Protein AF-A0A935APL4-F1 (afdb_monomer_lite)

pLDDT: mean 85.18, std 11.17, range [52.38, 96.12]

Radius of gyration: 28.87 Å; chains: 1; bounding box: 66×19×84 Å

Sequence (125 aa):
MNKSLILGIFSFLLVFGTSQLNAQKTKELEKQEKMAEKEAKKAEKEVAKAEKEAEKAEKDAEKAEAEYEKGTNPKARANREKAKANKEKAMKNKERAMKNREKAEMKREKAKSKKTNIKKKWRLK

Foldseek 3Di:
DDPVVVVVVVVVCVVVVVVVVLVVVLVVLVVQLVVLVVQLVVLVVQLVVLVVQLVVLVVQLVVLVVVVVVVPDPCSVVSNVVSVVSNVVSVVSNVVSVVSNVVSVVSNVVSVVVNVVSVVVVVVD

Secondary structure (DSSP, 8-state):
--HHHHHHHHHHHHHHHHHHHHHHHHHHHHHHHHHHHHHHHHHHHHHHHHHHHHHHHHHHHHHHHHHHHTT--TTHHHHHHHHHHHHHHHHHHHHHHHHHHHHHHHHHHHHHHHHHHHHHHHHT-

Structure (mmCIF, N/CA/C/O backbone):
data_AF-A0A935APL4-F1
#
_entry.id   AF-A0A935APL4-F1
#
loop_
_atom_site.group_PDB
_atom_site.id
_atom_site.type_symbol
_atom_site.label_atom_id
_atom_site.label_alt_id
_atom_site.label_comp_id
_atom_site.label_asym_id
_atom_site.label_entity_id
_atom_site.label_seq_id
_atom_site.pdbx_PDB_ins_code
_atom_site.Cartn_x
_atom_site.Cartn_y
_atom_site.Cartn_z
_atom_site.occupancy
_atom_site.B_iso_or_equiv
_atom_site.auth_seq_id
_atom_site.auth_comp_id
_atom_site.auth_asym_id
_atom_site.auth_atom_id
_atom_site.pdbx_PDB_model_num
ATOM 1 N N . MET A 1 1 ? -44.005 12.524 51.103 1.00 55.25 1 MET A N 1
ATOM 2 C CA . MET A 1 1 ? -43.099 11.817 50.169 1.00 55.25 1 MET A CA 1
ATOM 3 C C . MET A 1 1 ? -41.864 11.386 50.951 1.00 55.25 1 MET A C 1
ATOM 5 O O . MET A 1 1 ? -41.150 12.242 51.460 1.00 55.25 1 MET A O 1
ATOM 9 N N . ASN A 1 2 ? -41.675 10.082 51.167 1.00 61.28 2 ASN A N 1
ATOM 10 C CA . ASN A 1 2 ? -40.657 9.579 52.095 1.00 61.28 2 ASN A CA 1
ATOM 11 C C . ASN A 1 2 ? -39.257 9.805 51.512 1.00 61.28 2 ASN A C 1
ATOM 13 O O . ASN A 1 2 ? -38.960 9.316 50.423 1.00 61.28 2 ASN A O 1
ATOM 17 N N . LYS A 1 3 ? -38.386 10.519 52.241 1.00 61.53 3 LYS A N 1
ATOM 18 C CA . LYS A 1 3 ? -36.998 10.814 51.824 1.00 61.53 3 LYS A CA 1
ATOM 19 C C . LYS A 1 3 ? -36.225 9.546 51.413 1.00 61.53 3 LYS A C 1
ATOM 21 O O . LYS A 1 3 ? -35.432 9.589 50.481 1.00 61.53 3 LYS A O 1
ATOM 26 N N . SER A 1 4 ? -36.530 8.407 52.040 1.00 67.81 4 SER A N 1
ATOM 27 C CA . SER A 1 4 ? -35.96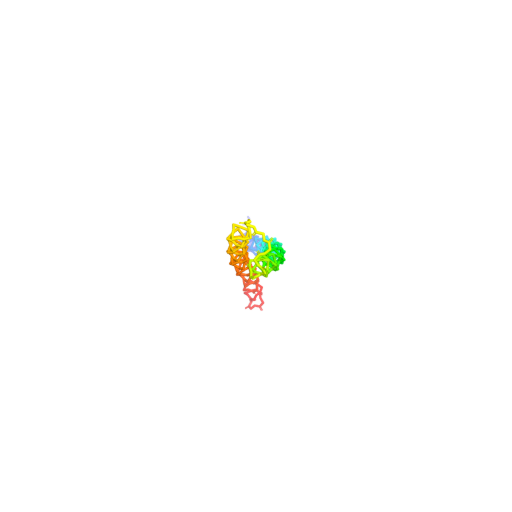4 7.087 51.719 1.00 67.81 4 SER A CA 1
ATOM 28 C C . SER A 1 4 ? -36.376 6.549 50.334 1.00 67.81 4 SER A C 1
ATOM 30 O O . SER A 1 4 ? -35.541 5.999 49.620 1.00 67.81 4 SER A O 1
ATOM 32 N N . LEU A 1 5 ? -37.619 6.784 49.895 1.00 70.38 5 LEU A N 1
ATOM 33 C CA . LEU A 1 5 ? -38.111 6.354 48.578 1.00 70.38 5 LEU A CA 1
ATOM 34 C C . LEU A 1 5 ? -37.454 7.163 47.445 1.00 70.38 5 LEU A C 1
ATOM 36 O O . LEU A 1 5 ? -37.070 6.612 46.418 1.00 70.38 5 LEU A O 1
ATOM 40 N N . ILE A 1 6 ? -37.271 8.471 47.662 1.00 64.88 6 ILE A N 1
ATOM 41 C CA . ILE A 1 6 ? -36.613 9.376 46.706 1.00 64.88 6 ILE A CA 1
ATOM 42 C C . ILE A 1 6 ? -35.127 9.011 46.556 1.00 64.88 6 ILE A C 1
ATOM 44 O O . ILE A 1 6 ? -34.636 8.944 45.431 1.00 64.88 6 ILE A O 1
ATOM 48 N N . LEU A 1 7 ? -34.427 8.707 47.661 1.00 62.81 7 LEU A N 1
ATOM 49 C CA . LEU A 1 7 ? -33.035 8.234 47.615 1.00 62.81 7 LEU A CA 1
ATOM 50 C C . LEU A 1 7 ? -32.894 6.890 46.882 1.00 62.81 7 LEU A C 1
ATOM 52 O O . LEU A 1 7 ? -31.948 6.712 46.115 1.00 62.81 7 LEU A O 1
ATOM 56 N N . GLY A 1 8 ? -33.834 5.961 47.082 1.00 65.75 8 GLY A N 1
ATOM 57 C CA . GLY A 1 8 ? -33.840 4.668 46.392 1.00 65.75 8 GLY A CA 1
ATOM 58 C C . GLY A 1 8 ? -33.993 4.805 44.874 1.00 65.75 8 GLY A C 1
ATOM 59 O O . GLY A 1 8 ? -33.235 4.198 44.118 1.00 65.75 8 GLY A O 1
ATOM 60 N N . ILE A 1 9 ? -34.909 5.668 44.422 1.00 70.25 9 ILE A N 1
ATOM 61 C CA . ILE A 1 9 ? -35.131 5.949 42.993 1.00 70.25 9 ILE A CA 1
ATOM 62 C C . ILE A 1 9 ? -33.910 6.646 42.371 1.00 70.25 9 ILE A C 1
ATOM 64 O O . ILE A 1 9 ? -33.494 6.289 41.267 1.00 70.25 9 ILE A O 1
ATOM 68 N N . PHE A 1 10 ? -33.282 7.587 43.086 1.00 67.31 10 PHE A N 1
ATOM 69 C CA . PHE A 1 10 ? -32.063 8.263 42.624 1.00 67.31 10 PHE A CA 1
ATOM 70 C C . PHE A 1 10 ? -30.871 7.306 42.488 1.00 67.31 10 PHE A C 1
ATOM 72 O O . PHE A 1 10 ? -30.136 7.365 41.501 1.00 67.31 10 PHE A O 1
ATOM 79 N N . SER A 1 11 ? -30.700 6.395 43.450 1.00 67.44 11 SER A N 1
ATOM 80 C CA . SER A 1 11 ? -29.651 5.370 43.413 1.00 67.44 11 SER A CA 1
ATOM 81 C C . SER A 1 11 ? -29.846 4.410 42.233 1.00 67.44 11 SER A C 1
ATOM 83 O O . SER A 1 11 ? -28.908 4.139 41.479 1.00 67.44 11 SER A O 1
ATOM 85 N N . PHE A 1 12 ? -31.087 3.977 41.990 1.00 68.12 12 PHE A N 1
ATOM 86 C CA . PHE A 1 12 ? -31.425 3.122 40.854 1.00 68.12 12 PHE A CA 1
ATOM 87 C C . PHE A 1 12 ? -31.184 3.817 39.503 1.00 68.12 12 PHE A C 1
ATOM 89 O O . PHE A 1 12 ? -30.584 3.224 38.605 1.00 68.12 12 PHE A O 1
ATOM 96 N N . LEU A 1 13 ? -31.566 5.092 39.365 1.00 72.50 13 LEU A N 1
ATOM 97 C CA . LEU A 1 13 ? -31.320 5.884 38.153 1.00 72.50 13 LEU A CA 1
ATOM 98 C C . LEU A 1 13 ? -29.825 6.076 37.861 1.00 72.50 13 LEU A C 1
ATOM 100 O O . LEU A 1 13 ? -29.419 6.002 36.701 1.00 72.50 13 LEU A O 1
ATOM 104 N N . LEU A 1 14 ? -28.988 6.267 38.884 1.00 70.50 14 LEU A N 1
ATOM 105 C CA . LEU A 1 14 ? -27.534 6.388 38.715 1.00 70.50 14 LEU A CA 1
ATOM 106 C C . LEU A 1 14 ? -26.889 5.073 38.250 1.00 70.50 14 LEU A C 1
ATOM 108 O O . LEU A 1 14 ? -26.065 5.069 37.327 1.00 70.50 14 LEU A O 1
ATOM 112 N N . VAL A 1 15 ? -27.279 3.943 38.841 1.00 67.69 15 VAL A N 1
ATOM 113 C CA . VAL A 1 15 ? -26.765 2.615 38.460 1.00 67.69 15 VAL A CA 1
ATOM 114 C C . VAL A 1 15 ? -27.253 2.211 37.061 1.00 67.69 15 VAL A C 1
ATOM 116 O O . VAL A 1 15 ? -26.478 1.720 36.233 1.00 67.69 15 VAL A O 1
ATOM 119 N N . PHE A 1 16 ? -28.520 2.475 36.744 1.00 68.31 16 PHE A N 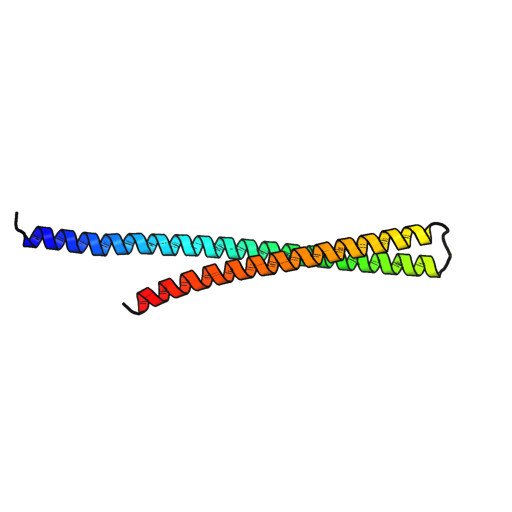1
ATOM 120 C CA . PHE A 1 16 ? -29.089 2.169 35.433 1.00 68.31 16 PHE A CA 1
ATOM 121 C C . PHE A 1 16 ? -28.536 3.086 34.327 1.00 68.31 16 PHE A C 1
ATOM 123 O O . PHE A 1 16 ? -28.142 2.612 33.257 1.00 68.31 16 PHE A O 1
ATOM 130 N N . GLY A 1 17 ? -28.416 4.389 34.597 1.00 68.69 17 GLY A N 1
ATOM 131 C CA . GLY A 1 17 ? -27.870 5.372 33.658 1.00 68.69 17 GLY A CA 1
ATOM 132 C C . GLY A 1 17 ? -26.401 5.115 33.316 1.00 68.69 17 GLY A C 1
ATOM 133 O O . GLY A 1 17 ? -26.005 5.177 32.149 1.00 68.69 17 GLY A O 1
ATOM 134 N N . THR A 1 18 ? -25.588 4.732 34.305 1.00 66.56 18 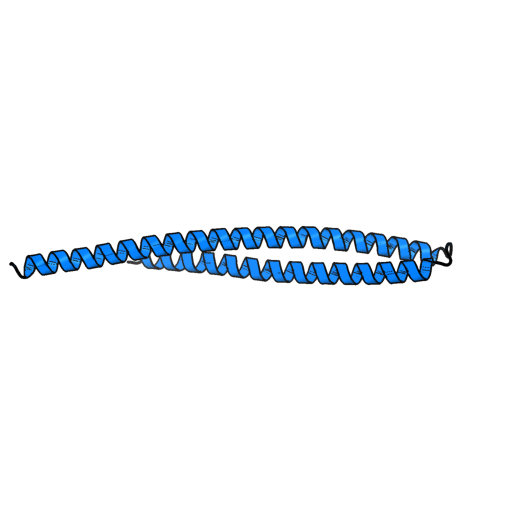THR A N 1
ATOM 135 C CA . THR A 1 18 ? -24.197 4.327 34.053 1.00 66.56 18 THR A CA 1
ATOM 136 C C . THR A 1 18 ? -24.111 3.030 33.245 1.00 66.56 18 THR A C 1
ATOM 138 O O . THR A 1 18 ? -23.241 2.916 32.381 1.00 66.56 18 THR A O 1
ATOM 141 N N . SER A 1 19 ? -25.029 2.082 33.433 1.00 65.12 19 SER A N 1
ATOM 142 C CA . SER A 1 19 ? -25.073 0.836 32.650 1.00 65.12 19 SER A CA 1
ATOM 143 C C . SER A 1 19 ? -25.386 1.084 31.166 1.00 65.12 19 SER A C 1
ATOM 145 O O . SER A 1 19 ? -24.677 0.583 30.289 1.00 65.12 19 SER A O 1
ATOM 147 N N . GLN A 1 20 ? -26.375 1.934 30.872 1.00 66.44 20 GLN A N 1
ATOM 148 C CA . GLN A 1 20 ? -26.749 2.336 29.505 1.00 66.44 20 GLN A CA 1
ATOM 149 C C . GLN A 1 20 ? -25.596 3.040 28.772 1.00 66.44 20 GLN A C 1
ATOM 151 O O . GLN A 1 20 ? -25.237 2.669 27.650 1.00 66.44 20 GLN A O 1
ATOM 156 N N . LEU A 1 21 ? -24.944 4.003 29.434 1.00 70.06 21 LEU A N 1
ATOM 157 C CA . LEU A 1 21 ? -23.827 4.755 28.856 1.00 70.06 21 LEU A CA 1
ATOM 158 C C . LEU A 1 21 ? -22.649 3.837 28.473 1.00 70.06 21 LEU A C 1
ATOM 160 O O . LEU A 1 21 ? -21.978 4.048 27.460 1.00 70.06 21 LEU A O 1
ATOM 164 N N . ASN A 1 22 ? -22.384 2.799 29.269 1.00 69.00 22 ASN A N 1
ATOM 165 C CA . ASN A 1 22 ? -21.303 1.855 28.984 1.00 69.00 22 ASN A CA 1
ATOM 166 C C . ASN A 1 22 ? -21.647 0.874 27.865 1.00 69.00 22 ASN A C 1
ATOM 168 O O . ASN A 1 22 ? -20.779 0.596 27.036 1.00 69.00 22 ASN A O 1
ATOM 172 N N . ALA A 1 23 ? -22.896 0.414 27.781 1.00 74.56 23 ALA A N 1
ATOM 173 C CA . ALA A 1 23 ? -23.364 -0.389 26.653 1.00 74.56 23 ALA A CA 1
ATOM 174 C C . ALA A 1 23 ? -23.261 0.374 25.319 1.00 74.56 23 ALA A C 1
ATOM 176 O O . ALA A 1 23 ? -22.968 -0.207 24.274 1.00 74.56 23 ALA A O 1
ATOM 177 N N . GLN A 1 24 ? -23.454 1.694 25.342 1.00 77.31 24 GLN A N 1
ATOM 178 C CA . GLN A 1 24 ? -23.269 2.534 24.162 1.00 77.31 24 GLN A CA 1
ATOM 179 C C . GLN A 1 24 ? -21.783 2.678 23.791 1.00 77.31 24 GLN A C 1
ATOM 181 O O . GLN A 1 24 ? -21.418 2.508 22.627 1.00 77.31 24 GLN A O 1
ATOM 186 N N . LYS A 1 25 ? -20.900 2.896 24.778 1.00 80.12 25 LYS A N 1
ATOM 187 C CA . LYS A 1 25 ? -19.441 2.973 24.559 1.00 80.12 25 LYS A CA 1
ATOM 188 C C . LYS A 1 25 ? -18.857 1.686 23.975 1.00 80.12 25 LYS A C 1
ATOM 190 O O . LYS A 1 25 ? -17.986 1.755 23.109 1.00 80.12 25 LYS A O 1
ATOM 195 N N . THR A 1 26 ? -19.313 0.514 24.418 1.00 78.38 26 THR A N 1
ATOM 196 C CA . THR A 1 26 ? -18.836 -0.770 23.878 1.00 78.38 26 THR A CA 1
ATOM 197 C C . THR A 1 26 ? -19.281 -0.986 22.432 1.00 78.38 26 THR A C 1
ATOM 199 O O . THR A 1 26 ? -18.462 -1.417 21.619 1.00 78.38 26 THR A O 1
ATOM 202 N N . LYS A 1 27 ? -20.521 -0.614 22.080 1.00 84.62 27 LYS A N 1
ATOM 203 C CA . LYS A 1 27 ? -21.017 -0.640 20.691 1.00 84.62 27 LYS A CA 1
ATOM 204 C C . LYS A 1 27 ? -20.210 0.280 19.772 1.00 84.62 27 LYS A C 1
ATOM 206 O O . LYS A 1 27 ? -19.835 -0.128 18.676 1.00 84.62 27 LYS A O 1
ATOM 211 N N . GLU A 1 28 ? -19.905 1.499 20.214 1.00 86.19 28 GLU A N 1
ATOM 212 C CA . GLU A 1 28 ? -19.079 2.440 19.444 1.00 86.19 28 GLU A CA 1
ATOM 213 C C . GLU A 1 28 ? -17.649 1.921 19.233 1.00 86.19 28 GLU A C 1
ATOM 215 O O . GLU A 1 28 ? -17.112 2.004 18.130 1.00 86.19 28 GLU A O 1
ATOM 220 N N . LEU A 1 29 ? -17.046 1.292 20.245 1.00 87.19 29 LEU A N 1
ATOM 221 C CA . LEU A 1 29 ? -15.728 0.662 20.107 1.00 87.19 29 LEU A CA 1
ATOM 222 C C . LEU A 1 29 ? -15.734 -0.527 19.150 1.00 87.19 29 LEU A C 1
ATOM 224 O O . LEU A 1 29 ? -14.780 -0.705 18.398 1.00 87.19 29 LEU A O 1
ATOM 228 N N . GLU A 1 30 ? -16.799 -1.328 19.144 1.00 87.44 30 GLU A N 1
ATOM 229 C CA . GLU A 1 30 ? -16.941 -2.426 18.188 1.00 87.44 30 GLU A CA 1
ATOM 230 C C . GLU A 1 30 ? -17.063 -1.909 16.748 1.00 87.44 30 GLU A C 1
ATOM 232 O O . GLU A 1 30 ? -16.446 -2.461 15.835 1.00 87.44 30 GLU A O 1
ATOM 237 N N . LYS A 1 31 ? -17.803 -0.813 16.532 1.00 90.00 31 LYS A N 1
ATOM 238 C CA . LYS A 1 31 ? -17.838 -0.133 15.229 1.00 90.00 31 LYS A CA 1
ATOM 239 C C . LYS A 1 31 ? -16.452 0.379 14.837 1.00 90.00 31 LYS A C 1
ATOM 241 O O . LYS A 1 31 ? -16.030 0.149 13.705 1.00 90.00 31 LYS A O 1
ATOM 246 N N . GLN A 1 32 ? -15.730 1.025 15.755 1.00 89.19 32 GLN A N 1
ATOM 247 C CA . GLN A 1 32 ? -14.369 1.514 15.504 1.00 89.19 32 GLN A CA 1
ATOM 248 C C . GLN A 1 32 ? -13.403 0.376 15.158 1.00 89.19 32 GLN A C 1
ATOM 250 O O . GLN A 1 32 ? -12.620 0.508 14.222 1.00 89.19 32 GLN A O 1
ATOM 255 N N . GLU A 1 33 ? -13.492 -0.761 15.849 1.00 90.19 33 GLU A N 1
ATOM 256 C CA . GLU A 1 33 ? -12.697 -1.955 15.550 1.00 90.19 33 GLU A CA 1
ATOM 257 C C . GLU A 1 33 ? -13.018 -2.512 14.156 1.00 90.19 33 GLU A C 1
ATOM 259 O O . GLU A 1 33 ? -12.102 -2.759 13.374 1.00 90.19 33 GLU A O 1
ATOM 264 N N . LYS A 1 34 ? -14.305 -2.632 13.796 1.00 91.88 34 LYS A N 1
ATOM 265 C CA . LYS A 1 34 ? -14.730 -3.077 12.455 1.00 91.88 34 LYS A CA 1
ATOM 266 C C . LYS A 1 34 ? -14.248 -2.133 11.355 1.00 91.88 34 LYS A C 1
ATOM 268 O O . LYS A 1 34 ? -13.838 -2.590 10.289 1.00 91.88 34 LYS A O 1
ATOM 273 N N . MET A 1 35 ? -14.297 -0.824 11.589 1.00 91.69 35 MET A N 1
ATOM 274 C CA . MET A 1 35 ? -13.807 0.174 10.635 1.00 91.69 35 MET A CA 1
ATOM 275 C C . MET A 1 35 ? -12.286 0.104 10.485 1.00 91.69 3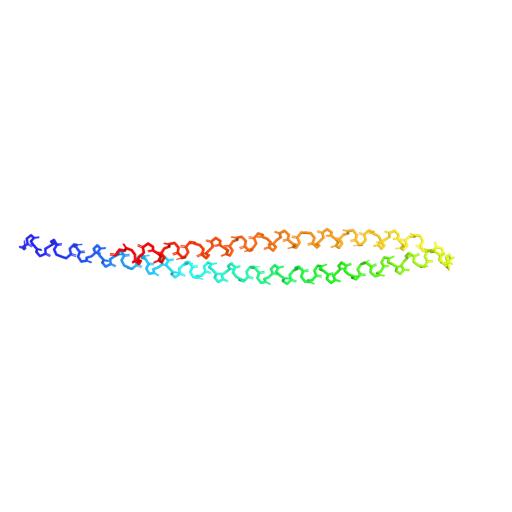5 MET A C 1
ATOM 277 O O . MET A 1 35 ? -11.799 0.076 9.357 1.00 91.69 35 MET A O 1
ATOM 281 N N . ALA A 1 36 ? -11.549 -0.021 11.591 1.00 91.25 36 ALA A N 1
ATOM 282 C CA . ALA A 1 36 ? -10.097 -0.178 11.567 1.00 91.25 36 ALA A CA 1
ATOM 283 C C . ALA A 1 36 ? -9.668 -1.502 10.911 1.00 91.25 36 ALA A C 1
ATOM 285 O O . ALA A 1 36 ? -8.685 -1.540 10.179 1.00 91.25 36 ALA A O 1
ATOM 286 N N . GLU A 1 37 ? -10.423 -2.588 11.100 1.00 92.62 37 GLU A N 1
ATOM 287 C CA . GLU A 1 37 ? -10.167 -3.852 10.404 1.00 92.62 37 GLU A CA 1
ATOM 288 C C . GLU A 1 37 ? -10.418 -3.738 8.895 1.00 92.62 37 GLU A C 1
ATOM 290 O O . GLU A 1 37 ? -9.633 -4.250 8.098 1.00 92.62 37 GLU A O 1
ATOM 295 N N . LYS A 1 38 ? -11.484 -3.044 8.480 1.00 93.44 38 LYS A N 1
ATOM 296 C CA . LYS A 1 38 ? -11.728 -2.758 7.059 1.00 93.44 38 LYS A CA 1
ATOM 297 C C . LYS A 1 38 ? -10.615 -1.900 6.460 1.00 93.44 38 LYS A C 1
ATOM 299 O O . LYS A 1 38 ? -10.219 -2.152 5.327 1.00 93.44 38 LYS A O 1
ATOM 304 N N . GLU A 1 39 ? -10.130 -0.904 7.197 1.00 92.62 39 GLU A N 1
ATOM 305 C CA . GLU A 1 39 ? -9.010 -0.055 6.782 1.00 92.62 39 GLU A CA 1
ATOM 306 C C . GLU A 1 39 ? -7.724 -0.879 6.625 1.00 92.62 39 GLU A C 1
ATOM 308 O O . GLU A 1 39 ? -7.090 -0.809 5.576 1.00 92.62 39 GLU A O 1
ATOM 313 N N . ALA A 1 40 ? -7.410 -1.752 7.589 1.00 90.00 40 ALA A N 1
ATOM 314 C CA . ALA A 1 40 ? -6.268 -2.666 7.509 1.00 90.00 40 ALA A CA 1
ATOM 315 C C . ALA A 1 40 ? -6.364 -3.609 6.298 1.00 90.00 40 ALA A C 1
ATOM 317 O O . ALA A 1 40 ? -5.432 -3.683 5.504 1.00 90.00 40 ALA A O 1
ATOM 318 N N . LYS A 1 41 ? -7.525 -4.240 6.069 1.00 93.44 41 LYS A N 1
ATOM 319 C CA . LYS A 1 41 ? -7.748 -5.106 4.893 1.00 93.44 41 LYS A CA 1
ATOM 320 C C . LYS A 1 41 ? -7.623 -4.356 3.566 1.00 93.44 41 LYS A C 1
ATOM 322 O O . LYS A 1 41 ? -7.210 -4.935 2.564 1.00 93.44 41 LYS A O 1
ATOM 327 N N . LYS A 1 42 ? -8.028 -3.083 3.511 1.00 94.69 42 LYS A N 1
ATOM 328 C CA . LYS A 1 42 ? -7.837 -2.249 2.315 1.00 94.69 42 LYS A CA 1
ATOM 329 C C . LYS A 1 42 ? -6.358 -1.950 2.093 1.00 94.69 42 LYS A C 1
ATOM 331 O O . LYS A 1 42 ? -5.890 -2.127 0.973 1.00 94.69 42 LYS A O 1
ATOM 336 N N . ALA A 1 43 ? -5.634 -1.585 3.146 1.00 92.38 43 ALA A N 1
ATOM 337 C CA . ALA A 1 43 ? -4.204 -1.316 3.066 1.00 92.38 43 ALA A CA 1
ATOM 338 C C . ALA A 1 43 ? -3.397 -2.568 2.668 1.00 92.38 43 ALA A C 1
ATOM 340 O O . ALA A 1 43 ? -2.511 -2.479 1.826 1.00 92.38 43 ALA A O 1
ATOM 341 N N . GLU A 1 44 ? -3.754 -3.756 3.168 1.00 92.25 44 GLU A N 1
ATOM 342 C CA . GLU A 1 44 ? -3.172 -5.030 2.713 1.00 92.25 44 GLU A CA 1
ATOM 343 C C . GLU A 1 44 ? -3.384 -5.258 1.208 1.00 92.25 44 GLU A C 1
ATOM 345 O O . GLU A 1 44 ? -2.457 -5.628 0.488 1.00 92.25 44 GLU A O 1
ATOM 350 N N . LYS A 1 45 ? -4.593 -4.987 0.698 1.00 95.75 45 LYS A N 1
ATOM 351 C CA . LYS A 1 45 ? -4.878 -5.083 -0.743 1.00 95.75 45 LYS A CA 1
ATOM 352 C C . LYS A 1 45 ? -4.085 -4.066 -1.562 1.00 95.75 45 LYS A C 1
ATOM 354 O O . LYS A 1 45 ? -3.701 -4.380 -2.686 1.00 95.75 45 LYS A O 1
ATOM 359 N N . GLU A 1 46 ? -3.869 -2.861 -1.043 1.00 94.81 46 GLU A N 1
ATOM 360 C CA . GLU A 1 46 ? -3.027 -1.849 -1.692 1.00 94.81 46 GLU A CA 1
ATOM 361 C C . GLU A 1 46 ? -1.567 -2.294 -1.757 1.00 94.81 46 GLU A C 1
ATOM 363 O O . GLU A 1 46 ? -0.962 -2.188 -2.822 1.00 94.81 46 GLU A O 1
ATOM 368 N N . VAL A 1 47 ? -1.033 -2.878 -0.679 1.00 93.19 47 VAL A N 1
ATOM 369 C CA . VAL A 1 47 ? 0.316 -3.467 -0.674 1.00 93.19 47 VAL A CA 1
ATOM 370 C C . VAL A 1 47 ? 0.427 -4.568 -1.721 1.00 93.19 47 VAL A C 1
ATOM 372 O O . VAL A 1 47 ? 1.313 -4.503 -2.566 1.00 93.19 47 VAL A O 1
ATOM 375 N N . ALA A 1 48 ? -0.516 -5.512 -1.754 1.00 95.38 48 ALA A N 1
ATOM 376 C CA . ALA A 1 48 ? -0.495 -6.599 -2.732 1.00 95.38 48 ALA A CA 1
ATOM 377 C C . ALA A 1 48 ? -0.564 -6.098 -4.189 1.00 95.38 48 ALA A C 1
ATOM 379 O O . ALA A 1 48 ? 0.026 -6.693 -5.091 1.00 95.38 48 ALA A O 1
ATOM 380 N N . LYS A 1 49 ? -1.291 -5.004 -4.451 1.00 95.56 49 LYS A N 1
ATOM 381 C CA . LYS A 1 49 ? -1.324 -4.374 -5.780 1.00 95.56 49 LYS A CA 1
ATOM 382 C C . LYS A 1 49 ? 0.002 -3.695 -6.115 1.00 95.56 49 LYS A C 1
ATOM 384 O O . LYS A 1 49 ? 0.507 -3.899 -7.215 1.00 95.56 49 LYS A O 1
ATOM 389 N N . ALA A 1 50 ? 0.559 -2.932 -5.179 1.00 94.38 50 ALA A N 1
ATOM 390 C CA . ALA A 1 50 ? 1.821 -2.229 -5.373 1.00 94.38 50 ALA A CA 1
ATOM 391 C C . ALA A 1 50 ? 3.004 -3.199 -5.534 1.00 94.38 50 ALA A C 1
ATOM 393 O O . ALA A 1 50 ? 3.913 -2.941 -6.314 1.00 94.38 50 ALA A O 1
ATOM 394 N N . GLU A 1 51 ? 2.973 -4.350 -4.860 1.00 94.19 51 GLU A N 1
ATOM 395 C CA . GLU A 1 51 ? 3.947 -5.427 -5.055 1.00 94.19 51 GLU A CA 1
ATOM 396 C C . GLU A 1 51 ? 3.887 -6.013 -6.461 1.00 94.19 51 GLU A C 1
ATOM 398 O O . GLU A 1 51 ? 4.921 -6.126 -7.112 1.00 94.19 51 GLU A O 1
ATOM 403 N N . LYS A 1 52 ? 2.684 -6.308 -6.967 1.00 95.75 52 LYS A N 1
ATOM 404 C CA . LYS A 1 52 ? 2.505 -6.783 -8.347 1.00 95.75 52 LYS A CA 1
ATOM 405 C C . LYS A 1 52 ? 2.957 -5.753 -9.381 1.00 95.75 52 LYS A C 1
ATOM 407 O O . LYS A 1 52 ? 3.469 -6.125 -10.432 1.00 95.75 52 LYS A O 1
ATOM 412 N N . GLU A 1 53 ? 2.731 -4.468 -9.120 1.00 95.06 53 GLU A N 1
ATOM 413 C CA . GLU A 1 53 ? 3.196 -3.381 -9.987 1.00 95.06 53 GLU A CA 1
ATOM 414 C C . GLU A 1 53 ? 4.726 -3.282 -9.982 1.00 95.06 53 GLU A C 1
ATOM 416 O O . GLU A 1 53 ? 5.332 -3.204 -11.049 1.00 95.06 53 GLU A O 1
ATOM 421 N N . ALA A 1 54 ? 5.352 -3.365 -8.805 1.00 93.38 54 ALA A N 1
ATOM 422 C CA . ALA A 1 54 ? 6.805 -3.370 -8.662 1.00 93.38 54 ALA A CA 1
ATOM 423 C C . ALA A 1 54 ? 7.453 -4.575 -9.358 1.00 93.38 54 ALA A C 1
ATOM 425 O O . ALA A 1 54 ? 8.424 -4.395 -10.086 1.00 93.38 54 ALA A O 1
ATOM 426 N N . GLU A 1 55 ? 6.882 -5.773 -9.210 1.00 95.12 55 GLU A N 1
ATOM 427 C CA . GLU A 1 55 ? 7.371 -6.985 -9.876 1.00 95.12 55 GLU A CA 1
ATOM 428 C C . GLU A 1 55 ? 7.302 -6.862 -11.406 1.00 95.12 55 GLU A C 1
ATOM 430 O O . GLU A 1 55 ? 8.244 -7.217 -12.114 1.00 95.12 55 GLU A O 1
ATOM 435 N N . LYS A 1 56 ? 6.199 -6.326 -11.943 1.00 95.06 56 LYS A N 1
ATOM 436 C CA . LYS A 1 56 ? 6.073 -6.081 -13.388 1.00 95.06 56 LYS A CA 1
ATOM 437 C C . LYS A 1 56 ? 7.093 -5.059 -13.875 1.00 95.06 56 LYS A C 1
ATOM 439 O O . LYS A 1 56 ? 7.770 -5.311 -14.865 1.00 95.06 56 LYS A O 1
ATOM 444 N N . ALA A 1 57 ? 7.231 -3.943 -13.162 1.00 94.25 57 ALA A N 1
ATOM 445 C CA . ALA A 1 57 ? 8.181 -2.899 -13.522 1.00 94.25 57 ALA A CA 1
ATOM 446 C C . ALA A 1 57 ? 9.637 -3.393 -13.457 1.00 94.25 57 ALA A C 1
ATOM 448 O O . ALA A 1 57 ? 10.468 -2.967 -14.255 1.00 94.25 57 ALA A O 1
ATOM 449 N N . GLU A 1 58 ? 9.947 -4.312 -12.540 1.00 93.69 58 GLU A N 1
ATOM 450 C CA . GLU A 1 58 ? 11.245 -4.976 -12.472 1.00 93.69 58 GLU A CA 1
ATOM 451 C C . GLU A 1 58 ? 11.497 -5.881 -13.681 1.00 93.69 58 GLU A C 1
ATOM 453 O O . GLU A 1 58 ? 12.534 -5.733 -14.326 1.00 93.69 58 GLU A O 1
ATOM 458 N N . LYS A 1 59 ? 10.530 -6.729 -14.052 1.00 95.06 59 LYS A N 1
ATOM 459 C CA . LYS A 1 59 ? 10.628 -7.573 -15.257 1.00 95.06 59 LYS A CA 1
ATOM 460 C C . LYS A 1 59 ? 10.771 -6.747 -16.536 1.00 95.06 59 LYS A C 1
ATOM 462 O O . LYS A 1 59 ? 11.524 -7.118 -17.431 1.00 95.06 59 LYS A O 1
ATOM 467 N N . ASP A 1 60 ? 10.054 -5.631 -16.639 1.00 93.69 60 ASP A N 1
ATOM 468 C CA . ASP A 1 60 ? 10.144 -4.741 -17.799 1.00 93.69 60 ASP A CA 1
ATOM 469 C C . ASP A 1 60 ? 11.501 -4.022 -17.857 1.00 93.69 60 ASP A C 1
ATOM 471 O O . ASP A 1 60 ? 12.067 -3.857 -18.938 1.00 93.69 60 ASP A O 1
ATOM 475 N N . ALA A 1 61 ? 12.057 -3.639 -16.702 1.00 92.94 61 ALA A N 1
ATOM 476 C CA . ALA A 1 61 ? 13.402 -3.078 -16.614 1.00 92.94 61 ALA A CA 1
ATOM 477 C C . ALA A 1 61 ? 14.480 -4.090 -17.016 1.00 92.94 61 ALA A C 1
ATOM 479 O O . ALA A 1 61 ? 15.367 -3.734 -17.787 1.00 92.94 61 ALA A O 1
ATOM 480 N N . GLU A 1 62 ? 14.370 -5.338 -16.562 1.00 93.44 62 GLU A N 1
ATOM 481 C CA . GLU A 1 62 ? 15.288 -6.422 -16.928 1.00 93.44 62 GLU A CA 1
ATOM 482 C C . GLU A 1 62 ? 15.265 -6.693 -18.439 1.00 93.44 62 GLU A C 1
ATOM 484 O O . GLU A 1 62 ? 16.311 -6.734 -19.086 1.00 93.44 62 GLU A O 1
ATOM 489 N N . LYS A 1 63 ? 14.072 -6.782 -19.042 1.00 91.69 63 LYS A N 1
ATOM 490 C CA . LYS A 1 63 ? 13.931 -6.940 -20.499 1.00 91.69 63 LYS A CA 1
ATOM 491 C C . LYS A 1 63 ? 14.549 -5.776 -21.268 1.00 91.69 63 LYS A C 1
ATOM 493 O O . LYS A 1 63 ? 15.266 -6.001 -22.240 1.00 91.69 63 LYS A O 1
ATOM 498 N N . ALA A 1 64 ? 14.292 -4.542 -20.836 1.00 91.38 64 ALA A N 1
ATOM 499 C CA . ALA A 1 64 ? 14.845 -3.358 -21.486 1.00 91.38 64 ALA A CA 1
ATOM 500 C C . ALA A 1 64 ? 16.376 -3.273 -21.338 1.00 91.38 64 ALA A C 1
ATOM 502 O O . ALA A 1 64 ? 17.058 -2.758 -22.224 1.00 91.38 64 ALA A O 1
ATOM 503 N N . GLU A 1 65 ? 16.929 -3.783 -20.235 1.00 91.12 65 GLU A N 1
ATOM 504 C CA . GLU A 1 65 ? 18.372 -3.897 -20.024 1.00 91.12 65 GLU A CA 1
ATOM 505 C C . GLU A 1 65 ? 18.988 -4.956 -20.947 1.00 91.12 65 GLU A C 1
ATOM 507 O O . GLU A 1 65 ? 19.951 -4.653 -21.649 1.00 91.12 65 GLU A O 1
ATOM 512 N N . ALA A 1 66 ? 18.358 -6.125 -21.074 1.00 90.31 66 ALA A N 1
ATOM 513 C CA . ALA A 1 66 ? 18.786 -7.164 -22.008 1.00 90.31 66 ALA A CA 1
ATOM 514 C C . ALA A 1 66 ? 18.721 -6.712 -23.483 1.00 90.31 66 ALA A C 1
ATOM 516 O O . ALA A 1 66 ? 19.602 -7.040 -24.277 1.00 90.31 66 ALA A O 1
ATOM 517 N N . GLU A 1 67 ? 17.695 -5.951 -23.881 1.00 88.81 67 GLU A N 1
ATOM 518 C CA . GLU A 1 67 ? 17.616 -5.362 -25.229 1.00 88.81 67 GLU A CA 1
ATOM 519 C C . GLU A 1 67 ? 18.729 -4.342 -25.484 1.00 88.81 67 GLU A C 1
ATOM 521 O O . GLU A 1 67 ? 19.294 -4.298 -26.581 1.00 88.81 67 GLU A O 1
ATOM 526 N N . TYR A 1 68 ? 19.051 -3.532 -24.472 1.00 88.00 68 TYR A N 1
ATOM 527 C CA . TYR A 1 68 ? 20.141 -2.564 -24.534 1.00 88.00 68 TYR A CA 1
ATOM 528 C C . TYR A 1 68 ? 21.500 -3.248 -24.695 1.00 88.00 68 TYR A C 1
ATOM 530 O O . TYR A 1 68 ? 22.274 -2.845 -25.560 1.00 88.00 68 TYR A O 1
ATOM 538 N N . GLU A 1 69 ? 21.771 -4.301 -23.923 1.00 88.25 69 GLU A N 1
ATOM 539 C CA . GLU A 1 69 ? 23.021 -5.069 -24.010 1.00 88.25 69 GLU A CA 1
ATOM 540 C C . GLU A 1 69 ? 23.194 -5.764 -25.360 1.00 88.25 69 GLU A C 1
ATOM 542 O O . GLU A 1 69 ? 24.293 -5.793 -25.907 1.00 88.25 69 GLU A O 1
ATOM 547 N N . LYS A 1 70 ? 22.101 -6.266 -25.943 1.00 86.62 70 LYS A N 1
ATOM 548 C CA . LYS A 1 70 ? 22.127 -6.886 -27.273 1.00 86.62 70 LYS A CA 1
ATOM 549 C C . LYS A 1 70 ? 22.404 -5.886 -28.403 1.00 86.62 70 LYS A C 1
ATOM 551 O O . LYS A 1 70 ? 22.655 -6.318 -29.522 1.00 86.62 70 LYS A O 1
ATOM 556 N N . GLY A 1 71 ? 22.312 -4.574 -28.159 1.00 75.19 71 GLY A N 1
ATOM 557 C CA . GLY A 1 71 ? 22.585 -3.535 -29.163 1.00 75.19 71 GLY A CA 1
ATOM 558 C C . GLY A 1 71 ? 21.649 -3.561 -30.380 1.00 75.19 71 GLY A C 1
ATOM 559 O O . GLY A 1 71 ? 21.949 -2.964 -31.408 1.00 75.19 71 GLY A O 1
ATOM 560 N N . THR A 1 72 ? 20.512 -4.254 -30.283 1.00 68.25 72 THR A N 1
ATOM 561 C CA . THR A 1 72 ? 19.653 -4.594 -31.435 1.00 68.25 72 THR A CA 1
ATOM 562 C C . THR A 1 72 ? 18.740 -3.458 -31.891 1.00 68.25 72 THR A C 1
ATOM 564 O O . THR A 1 72 ? 18.184 -3.527 -32.985 1.00 68.25 72 THR A O 1
ATOM 567 N N . ASN A 1 73 ? 18.560 -2.409 -31.081 1.00 75.06 73 ASN A N 1
ATOM 568 C CA . ASN A 1 73 ? 17.615 -1.335 -31.373 1.00 75.06 73 ASN A CA 1
ATOM 569 C C . ASN A 1 73 ? 18.184 0.045 -30.990 1.00 75.06 73 ASN A C 1
ATOM 571 O O . ASN A 1 73 ? 18.516 0.257 -29.822 1.00 75.06 73 ASN A O 1
ATOM 575 N N . PRO A 1 74 ? 18.215 1.035 -31.906 1.00 77.44 74 PRO A N 1
ATOM 576 C CA . PRO A 1 74 ? 18.651 2.400 -31.592 1.00 77.44 74 PRO A CA 1
ATOM 577 C C . PRO A 1 74 ? 17.799 3.086 -30.507 1.00 77.44 74 PRO A C 1
ATOM 579 O O . PRO A 1 74 ? 18.255 4.025 -29.857 1.00 77.44 74 PRO A O 1
ATOM 582 N N . LYS A 1 75 ? 16.576 2.600 -30.247 1.00 85.69 75 LYS A N 1
ATOM 583 C CA . LYS A 1 75 ? 15.706 3.076 -29.156 1.00 85.69 75 LYS A CA 1
ATOM 584 C C . LYS A 1 75 ? 15.969 2.389 -27.808 1.00 85.69 75 LYS A C 1
ATOM 586 O O . LYS A 1 75 ? 15.395 2.814 -26.804 1.00 85.69 75 LYS A O 1
ATOM 591 N N . ALA A 1 76 ? 16.829 1.368 -27.744 1.00 85.62 76 ALA A N 1
ATOM 592 C CA . ALA A 1 76 ? 17.020 0.552 -26.542 1.00 85.62 76 ALA A CA 1
ATOM 593 C C . ALA A 1 76 ? 17.504 1.367 -25.331 1.00 85.62 76 ALA A C 1
ATOM 595 O O . ALA A 1 76 ? 17.043 1.145 -24.214 1.00 85.62 76 ALA A O 1
ATOM 596 N N . ARG A 1 77 ? 18.356 2.382 -25.544 1.00 85.75 77 ARG A N 1
ATOM 597 C CA . ARG A 1 77 ? 18.806 3.286 -24.469 1.00 85.75 77 ARG A CA 1
ATOM 598 C C . ARG A 1 77 ? 17.640 4.050 -23.836 1.00 85.75 77 ARG A C 1
ATOM 600 O O . ARG A 1 77 ? 17.518 4.076 -22.615 1.00 85.75 77 ARG A O 1
ATOM 607 N N . ALA A 1 78 ? 16.759 4.612 -24.665 1.00 87.25 78 ALA A N 1
ATOM 608 C CA . ALA A 1 78 ? 15.585 5.347 -24.201 1.00 87.25 78 ALA A CA 1
ATOM 609 C C . ALA A 1 78 ? 14.561 4.423 -23.515 1.00 87.25 78 ALA A C 1
ATOM 611 O O . ALA A 1 78 ? 13.943 4.810 -22.524 1.00 87.25 78 ALA A O 1
ATOM 612 N N . ASN A 1 79 ? 14.394 3.192 -24.008 1.00 89.81 79 ASN A N 1
ATOM 613 C CA . ASN A 1 79 ? 13.519 2.196 -23.382 1.00 89.81 79 ASN A CA 1
ATOM 614 C C . ASN A 1 79 ? 14.049 1.758 -22.010 1.00 89.81 79 ASN A C 1
ATOM 616 O O . ASN A 1 79 ? 13.281 1.720 -21.050 1.00 89.81 79 ASN A O 1
ATOM 620 N N . ARG A 1 80 ? 15.360 1.512 -21.890 1.00 90.81 80 ARG A N 1
ATOM 621 C CA . ARG A 1 80 ? 16.024 1.184 -20.620 1.00 90.81 80 ARG A CA 1
ATOM 622 C C . ARG A 1 80 ? 15.848 2.293 -19.589 1.00 90.81 80 ARG A C 1
ATOM 624 O O . ARG A 1 80 ? 15.518 2.015 -18.440 1.00 90.81 80 ARG A O 1
ATOM 631 N N . GLU A 1 81 ? 16.025 3.547 -19.991 1.00 91.19 81 GLU A N 1
ATOM 632 C CA . GLU A 1 81 ? 15.852 4.694 -19.096 1.00 91.19 81 GLU A CA 1
ATOM 633 C C . GLU A 1 81 ? 14.401 4.832 -18.608 1.00 91.19 81 GLU A C 1
ATOM 635 O O . GLU A 1 81 ? 14.154 4.950 -17.405 1.00 91.19 81 GLU A O 1
ATOM 640 N N . LYS A 1 82 ? 13.421 4.703 -19.515 1.00 91.62 82 LYS A N 1
ATOM 641 C CA . LYS A 1 82 ? 11.994 4.690 -19.153 1.00 91.62 82 LYS A CA 1
ATOM 642 C C . LYS A 1 82 ? 11.647 3.543 -18.204 1.00 91.62 82 LYS A C 1
ATOM 644 O O . LYS A 1 82 ? 10.911 3.753 -17.241 1.00 91.62 82 LYS A O 1
ATOM 649 N N . ALA A 1 83 ? 12.173 2.346 -18.452 1.00 92.00 83 ALA A N 1
ATOM 650 C CA . ALA A 1 83 ? 11.898 1.182 -17.621 1.00 92.00 83 ALA A CA 1
ATOM 651 C C . ALA A 1 83 ? 12.502 1.331 -16.212 1.00 92.00 83 ALA A C 1
ATOM 653 O O . ALA A 1 83 ? 11.825 1.044 -15.225 1.00 92.00 83 ALA A O 1
ATOM 654 N N . LYS A 1 84 ? 13.713 1.896 -16.092 1.00 92.81 84 LYS A N 1
ATOM 655 C CA . LYS A 1 84 ? 14.317 2.246 -14.792 1.00 92.81 84 LYS A CA 1
ATOM 656 C C . LYS A 1 84 ? 13.483 3.276 -14.028 1.00 92.81 84 LYS A C 1
ATOM 658 O O . LYS A 1 84 ? 13.200 3.070 -12.849 1.00 92.81 84 LYS A O 1
ATOM 663 N N . ALA A 1 85 ? 13.012 4.326 -14.701 1.00 94.50 85 ALA A N 1
ATOM 664 C CA . ALA A 1 85 ? 12.135 5.322 -14.086 1.00 94.50 85 ALA A CA 1
ATOM 665 C C . ALA A 1 85 ? 10.797 4.717 -13.614 1.00 94.50 85 ALA A C 1
ATOM 667 O O . ALA A 1 85 ? 10.290 5.069 -12.547 1.00 94.50 85 ALA A O 1
ATOM 668 N N . ASN A 1 86 ? 10.223 3.784 -14.379 1.00 94.25 86 ASN A N 1
ATOM 669 C CA . ASN A 1 86 ? 9.005 3.075 -13.986 1.00 94.25 86 ASN A CA 1
ATOM 670 C C . ASN A 1 86 ? 9.241 2.147 -12.787 1.00 94.25 86 ASN A C 1
ATOM 672 O O . ASN A 1 86 ? 8.429 2.150 -11.861 1.00 94.25 86 ASN A O 1
ATOM 676 N N . LYS A 1 87 ? 10.369 1.422 -12.752 1.00 92.75 87 LYS A N 1
ATOM 677 C CA . LYS A 1 87 ? 10.780 0.613 -11.594 1.00 92.75 87 LYS A CA 1
ATOM 678 C C . LYS A 1 87 ? 10.884 1.471 -10.334 1.00 92.75 87 LYS A C 1
ATOM 680 O O . LYS A 1 87 ? 10.332 1.111 -9.298 1.00 92.75 87 LYS A O 1
ATOM 685 N N . GLU A 1 88 ? 11.521 2.636 -10.426 1.00 95.31 88 GLU A N 1
ATOM 686 C CA . GLU A 1 88 ? 11.657 3.553 -9.290 1.00 95.31 88 GLU A CA 1
ATOM 687 C C . GLU A 1 88 ? 10.295 4.055 -8.779 1.00 95.31 88 GLU A C 1
ATOM 689 O O . GLU A 1 88 ? 10.034 4.053 -7.572 1.00 95.31 88 GLU A O 1
ATOM 694 N N . LYS A 1 89 ? 9.389 4.438 -9.689 1.00 94.38 89 LYS A N 1
ATOM 695 C CA . LYS A 1 89 ? 8.020 4.846 -9.332 1.00 94.38 89 LYS A CA 1
ATOM 696 C C . LYS A 1 89 ? 7.250 3.718 -8.644 1.00 94.38 89 LYS A C 1
ATOM 698 O O . LYS A 1 89 ? 6.622 3.961 -7.613 1.00 94.38 89 LYS A O 1
ATOM 703 N N . ALA A 1 90 ? 7.327 2.498 -9.171 1.00 92.62 90 ALA A N 1
ATOM 704 C CA . ALA A 1 90 ? 6.637 1.346 -8.599 1.00 92.62 90 ALA A CA 1
ATOM 705 C C . ALA A 1 90 ? 7.178 0.993 -7.200 1.00 92.62 90 ALA A C 1
ATOM 707 O O . ALA A 1 90 ? 6.400 0.730 -6.281 1.00 92.62 90 ALA A O 1
ATOM 708 N N . MET A 1 91 ? 8.494 1.095 -6.990 1.00 93.19 91 MET A N 1
ATOM 709 C CA . MET A 1 91 ? 9.111 0.920 -5.669 1.00 93.19 91 MET A CA 1
ATOM 710 C C . MET A 1 91 ? 8.660 1.994 -4.669 1.00 93.19 91 MET A C 1
ATOM 712 O O . MET A 1 91 ? 8.290 1.663 -3.542 1.00 93.19 91 MET A O 1
ATOM 716 N N . LYS A 1 92 ? 8.586 3.266 -5.087 1.00 95.81 92 LYS A N 1
ATOM 717 C CA . LYS A 1 92 ? 8.025 4.356 -4.263 1.00 95.81 92 LYS A CA 1
ATOM 718 C C . LYS A 1 92 ? 6.555 4.110 -3.901 1.00 95.81 92 LYS A C 1
ATOM 720 O O . LYS A 1 92 ? 6.146 4.369 -2.767 1.00 95.81 92 LYS A O 1
ATOM 725 N N . ASN A 1 93 ? 5.751 3.594 -4.832 1.00 94.31 93 ASN A N 1
ATOM 726 C CA . ASN A 1 93 ? 4.356 3.230 -4.567 1.00 94.31 93 ASN A CA 1
ATOM 727 C C . ASN A 1 93 ? 4.252 2.083 -3.554 1.00 94.31 93 ASN A C 1
ATOM 729 O O . ASN A 1 93 ? 3.456 2.168 -2.617 1.00 94.31 93 ASN A O 1
ATOM 733 N N . LYS A 1 94 ? 5.097 1.055 -3.688 1.00 92.12 94 LYS A N 1
ATOM 734 C CA . LYS A 1 94 ? 5.189 -0.056 -2.733 1.00 92.12 94 LYS A CA 1
ATOM 735 C C . LYS A 1 94 ? 5.544 0.434 -1.328 1.00 92.12 94 LYS A C 1
ATOM 737 O O . LYS A 1 94 ? 4.873 0.059 -0.370 1.00 92.12 94 LYS A O 1
ATOM 742 N N . GLU A 1 95 ? 6.522 1.328 -1.197 1.00 95.50 95 GLU A N 1
ATOM 743 C CA . GLU A 1 95 ? 6.904 1.915 0.094 1.00 95.50 95 GLU A CA 1
ATOM 744 C C . GLU A 1 95 ? 5.743 2.688 0.748 1.00 95.50 95 GLU A C 1
ATOM 746 O O . GLU A 1 95 ? 5.451 2.519 1.935 1.00 95.50 95 GLU A O 1
ATOM 751 N N . ARG A 1 96 ? 5.027 3.508 -0.032 1.00 94.25 96 ARG A N 1
ATOM 752 C CA . ARG A 1 96 ? 3.839 4.234 0.450 1.00 94.25 96 ARG A CA 1
ATOM 753 C C . ARG A 1 96 ? 2.736 3.282 0.907 1.00 94.25 96 ARG A C 1
ATOM 755 O O . ARG A 1 96 ? 2.139 3.515 1.958 1.00 94.25 96 ARG A O 1
ATOM 762 N N . ALA A 1 97 ? 2.487 2.209 0.157 1.00 92.44 97 ALA A N 1
ATOM 763 C CA . ALA A 1 97 ? 1.497 1.202 0.522 1.00 92.44 97 ALA A CA 1
ATOM 764 C C . ALA A 1 97 ? 1.863 0.504 1.844 1.00 92.44 97 ALA A C 1
ATOM 766 O O . ALA A 1 97 ? 1.000 0.347 2.708 1.00 92.44 97 ALA A O 1
ATOM 767 N N . MET A 1 98 ? 3.142 0.163 2.057 1.00 94.38 98 MET A N 1
ATOM 768 C CA . MET A 1 98 ? 3.599 -0.408 3.332 1.00 94.38 98 MET A CA 1
ATOM 769 C C . MET A 1 98 ? 3.384 0.556 4.504 1.00 94.38 98 MET A C 1
ATOM 771 O O . MET A 1 98 ? 2.818 0.161 5.522 1.00 94.38 98 MET A O 1
ATOM 775 N N . LYS A 1 99 ? 3.739 1.839 4.342 1.00 96.12 99 LYS A N 1
ATOM 776 C CA . LYS A 1 99 ? 3.494 2.881 5.359 1.00 96.12 99 LYS A CA 1
ATOM 777 C C . LYS A 1 99 ? 2.006 3.030 5.695 1.00 96.12 99 LYS A C 1
ATOM 779 O O . LYS A 1 99 ? 1.644 3.257 6.849 1.00 96.12 99 LYS A O 1
ATOM 784 N N . ASN A 1 100 ? 1.123 2.908 4.704 1.00 93.94 100 ASN A N 1
ATOM 785 C CA . ASN A 1 100 ? -0.323 2.929 4.935 1.00 93.94 100 ASN A CA 1
ATOM 786 C C . ASN A 1 100 ? -0.797 1.689 5.703 1.00 93.94 100 ASN A C 1
ATOM 788 O O . ASN A 1 100 ? -1.625 1.822 6.607 1.00 93.94 100 ASN A O 1
ATOM 792 N N . ARG A 1 101 ? -0.248 0.508 5.389 1.00 94.25 101 ARG A N 1
ATOM 793 C CA . ARG A 1 101 ? -0.535 -0.738 6.115 1.00 94.25 101 ARG A CA 1
ATOM 794 C C . ARG A 1 101 ? -0.167 -0.619 7.587 1.00 94.25 101 ARG A C 1
ATOM 796 O O . ARG A 1 101 ? -1.014 -0.874 8.436 1.00 94.25 101 ARG A O 1
ATOM 803 N N . GLU A 1 102 ? 1.033 -0.131 7.883 1.00 95.38 102 GLU A N 1
ATOM 804 C CA . GLU A 1 102 ? 1.512 0.076 9.253 1.00 95.38 102 GLU A CA 1
ATOM 805 C C . GLU A 1 102 ? 0.595 1.025 10.044 1.00 95.38 102 GLU A C 1
ATOM 807 O O . GLU A 1 102 ? 0.168 0.727 11.163 1.00 95.38 102 GLU A O 1
ATOM 812 N N . LYS A 1 103 ? 0.195 2.153 9.441 1.00 93.69 103 LYS A N 1
ATOM 813 C CA . LYS A 1 103 ? -0.759 3.086 10.065 1.00 93.69 103 LYS A CA 1
ATOM 814 C C . LYS A 1 103 ? -2.112 2.428 10.346 1.00 93.69 103 LYS A C 1
ATOM 816 O O . LYS A 1 103 ? -2.705 2.678 11.399 1.00 93.69 103 LYS A O 1
ATOM 821 N N . ALA A 1 104 ? -2.617 1.616 9.419 1.00 92.12 104 ALA A N 1
ATOM 822 C CA . ALA A 1 104 ? -3.895 0.929 9.575 1.00 92.12 104 ALA A CA 1
ATOM 823 C C . ALA A 1 104 ? -3.830 -0.171 10.652 1.00 92.12 104 ALA A C 1
ATOM 825 O O . ALA A 1 104 ? -4.748 -0.288 11.470 1.00 92.12 104 ALA A O 1
ATOM 826 N N . GLU A 1 105 ? -2.729 -0.921 10.718 1.00 92.62 105 GLU A N 1
ATOM 827 C CA . GLU A 1 105 ? -2.455 -1.894 11.779 1.00 92.62 105 GLU A CA 1
ATOM 828 C C . GLU A 1 105 ? -2.396 -1.212 13.151 1.00 92.62 105 GLU A C 1
ATOM 830 O O . GLU A 1 105 ? -3.117 -1.616 14.065 1.00 92.62 105 GLU A O 1
ATOM 835 N N . MET A 1 106 ? -1.674 -0.095 13.276 1.00 94.19 106 MET A N 1
ATOM 836 C CA . MET A 1 106 ? -1.611 0.676 14.522 1.00 94.19 106 MET A CA 1
ATOM 837 C C . MET A 1 106 ? -2.997 1.163 14.977 1.00 94.19 106 MET A C 1
ATOM 839 O O . MET A 1 106 ? -3.326 1.124 16.167 1.00 94.19 106 MET A O 1
ATOM 843 N N . LYS A 1 107 ? -3.846 1.625 14.049 1.00 93.44 107 LYS A N 1
ATOM 844 C CA . LYS A 1 107 ? -5.237 2.000 14.366 1.00 93.44 107 LYS A CA 1
ATOM 845 C C . LYS A 1 107 ? -6.039 0.801 14.865 1.00 93.44 107 LYS A C 1
ATOM 847 O O . LYS A 1 107 ? -6.778 0.926 15.845 1.00 93.44 107 LYS A O 1
ATOM 852 N N . ARG A 1 108 ? -5.883 -0.356 14.217 1.00 91.50 108 ARG A N 1
ATOM 853 C CA . ARG A 1 108 ? -6.545 -1.607 14.602 1.00 91.50 108 ARG A CA 1
ATOM 854 C C . ARG A 1 108 ? -6.124 -2.051 16.001 1.00 91.50 108 ARG A C 1
ATOM 856 O O . ARG A 1 108 ? -6.987 -2.392 16.809 1.00 91.50 108 ARG A O 1
ATOM 863 N N . GLU A 1 109 ? -4.836 -1.994 16.321 1.00 92.62 109 GLU A N 1
ATOM 864 C CA . GLU A 1 109 ? -4.327 -2.315 17.656 1.00 92.62 109 GLU A CA 1
ATOM 865 C C . GLU A 1 109 ? -4.837 -1.348 18.722 1.00 92.62 109 GLU A C 1
ATOM 867 O O . GLU A 1 109 ? -5.318 -1.785 19.769 1.00 92.62 109 GLU A O 1
ATOM 872 N N . LYS A 1 110 ? -4.829 -0.038 18.443 1.00 91.75 110 LYS A N 1
ATOM 873 C CA . LYS A 1 110 ? -5.395 0.979 19.345 1.00 91.75 110 LYS A CA 1
ATOM 874 C C . LYS A 1 110 ? -6.886 0.755 19.612 1.00 91.75 110 LYS A C 1
ATOM 876 O O . LYS A 1 110 ? -7.339 0.946 20.740 1.00 91.75 110 LYS A O 1
ATOM 881 N N . ALA A 1 111 ? -7.664 0.358 18.606 1.00 89.94 111 ALA A N 1
ATOM 882 C CA . ALA A 1 111 ? -9.083 0.045 18.789 1.00 89.94 111 ALA A CA 1
ATOM 883 C C . ALA A 1 111 ? -9.273 -1.198 19.678 1.00 89.94 111 ALA A C 1
ATOM 885 O O . ALA A 1 111 ? -10.055 -1.168 20.635 1.00 89.94 111 ALA A O 1
ATOM 886 N N . LYS A 1 112 ? -8.498 -2.260 19.422 1.00 89.88 112 LYS A N 1
ATOM 887 C CA . LYS A 1 112 ? -8.507 -3.488 20.229 1.00 89.88 112 LYS A CA 1
ATOM 888 C C . LYS A 1 112 ? -8.103 -3.227 21.680 1.00 89.88 112 LYS A C 1
ATOM 890 O O . LYS A 1 112 ? -8.803 -3.674 22.586 1.00 89.88 112 LYS A O 1
ATOM 895 N N . SER A 1 113 ? -7.029 -2.474 21.918 1.00 91.06 113 SER A N 1
ATOM 896 C CA . SER A 1 113 ? -6.536 -2.180 23.270 1.00 91.06 113 SER A CA 1
ATOM 897 C C . SER A 1 113 ? -7.528 -1.347 24.087 1.00 91.06 113 SER A C 1
ATOM 899 O O . SER A 1 113 ? -7.777 -1.638 25.256 1.00 91.06 113 SER A O 1
ATOM 901 N N . LYS A 1 114 ? -8.188 -0.356 23.472 1.00 89.12 114 LYS A N 1
ATOM 902 C CA . LYS A 1 114 ? -9.264 0.406 24.129 1.00 89.12 114 LYS A CA 1
ATOM 903 C C . LYS A 1 114 ? -10.416 -0.500 24.561 1.00 89.12 114 LYS A C 1
ATOM 905 O O . LYS A 1 114 ? -10.890 -0.401 25.695 1.00 89.12 114 LYS A O 1
ATOM 910 N N . LYS A 1 115 ? -10.844 -1.406 23.679 1.00 85.12 115 LYS A N 1
ATOM 911 C CA . LYS A 1 115 ? -11.919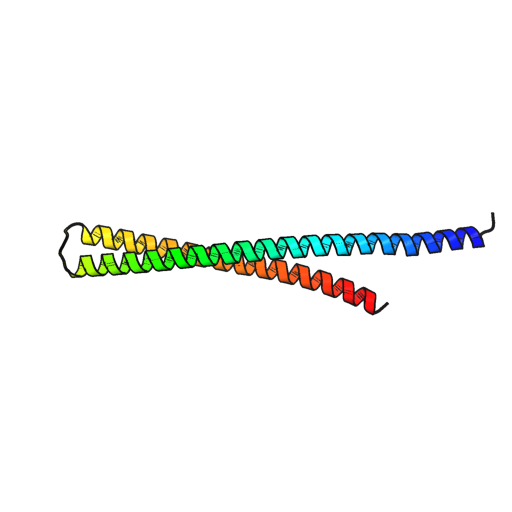 -2.364 23.962 1.00 85.12 115 LYS A CA 1
ATOM 912 C C . LYS A 1 115 ? -11.546 -3.323 25.096 1.00 85.12 115 LYS A C 1
ATOM 914 O O . LYS A 1 115 ? -12.355 -3.535 26.001 1.00 85.12 115 LYS A O 1
ATOM 919 N N . THR A 1 116 ? -10.332 -3.878 25.086 1.00 86.31 116 THR A N 1
ATOM 920 C CA . THR A 1 116 ? -9.869 -4.798 26.138 1.00 86.31 116 THR A CA 1
ATOM 921 C C . THR A 1 116 ? -9.721 -4.099 27.486 1.00 86.31 116 THR A C 1
ATOM 923 O O . THR A 1 116 ? -10.154 -4.656 28.494 1.00 86.31 116 THR A O 1
ATOM 926 N N . ASN A 1 117 ? -9.198 -2.870 27.519 1.00 87.44 117 ASN A N 1
ATOM 927 C CA . ASN A 1 117 ? -9.056 -2.085 28.748 1.00 87.44 117 ASN A CA 1
ATOM 928 C C . ASN A 1 117 ? -10.405 -1.785 29.404 1.00 87.44 117 ASN A C 1
ATOM 930 O O . ASN A 1 117 ? -10.553 -1.955 30.615 1.00 87.44 117 ASN A O 1
ATOM 934 N N . ILE A 1 118 ? -11.415 -1.409 28.615 1.00 82.25 118 ILE A N 1
ATOM 935 C CA . ILE A 1 118 ? -12.770 -1.214 29.139 1.00 82.25 118 ILE A CA 1
ATOM 936 C C . ILE A 1 118 ? -13.319 -2.537 29.669 1.00 82.25 118 ILE A C 1
ATOM 938 O O . ILE A 1 118 ? -13.752 -2.586 30.814 1.00 82.25 118 ILE A O 1
ATOM 942 N N . LYS A 1 119 ? -13.221 -3.636 28.911 1.00 80.25 119 LYS A N 1
ATOM 943 C CA . LYS A 1 119 ? -13.705 -4.949 29.370 1.00 80.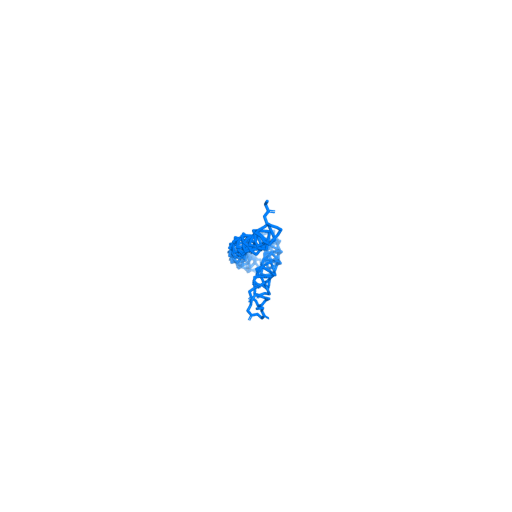25 119 LYS A CA 1
ATOM 944 C C . LYS A 1 119 ? -13.033 -5.408 30.675 1.00 80.25 119 LYS A C 1
ATOM 946 O O . LYS A 1 119 ? -13.713 -5.947 31.542 1.00 80.25 119 LYS A O 1
ATOM 951 N N . LYS A 1 120 ? -11.726 -5.169 30.840 1.00 82.81 120 LYS A N 1
ATOM 952 C CA . LYS A 1 120 ? -10.987 -5.459 32.083 1.00 82.81 120 LYS A CA 1
ATOM 953 C C . LYS A 1 120 ? -11.469 -4.604 33.255 1.00 82.81 120 LYS A C 1
ATOM 955 O O . LYS A 1 120 ? -11.723 -5.154 34.319 1.00 82.81 120 LYS A O 1
ATOM 960 N N . LYS A 1 121 ? -11.658 -3.294 33.052 1.00 79.56 121 LYS A N 1
ATOM 961 C CA . LYS A 1 121 ? -12.155 -2.365 34.085 1.00 79.56 121 LYS A CA 1
ATOM 962 C C . LYS A 1 121 ? -13.495 -2.805 34.690 1.00 79.56 121 LYS A C 1
ATOM 964 O O . LYS A 1 121 ? -13.746 -2.526 35.854 1.00 79.56 121 LYS A O 1
ATOM 969 N N . TRP A 1 122 ? -14.329 -3.489 33.909 1.00 71.12 122 TRP A N 1
ATOM 970 C CA . TRP A 1 122 ? -15.625 -4.014 34.350 1.00 71.12 122 TRP A CA 1
ATOM 971 C C . TRP A 1 122 ? -15.572 -5.415 34.959 1.00 71.12 122 TRP A C 1
ATOM 973 O O . TRP A 1 122 ? -16.471 -5.767 35.701 1.00 71.12 122 TRP A O 1
ATOM 983 N N . ARG A 1 123 ? -14.541 -6.216 34.669 1.00 69.31 123 ARG A N 1
ATOM 984 C CA . ARG A 1 123 ? -14.347 -7.533 35.304 1.00 69.31 123 ARG A CA 1
ATOM 985 C C . ARG A 1 123 ? -13.756 -7.453 36.716 1.00 69.31 123 ARG A C 1
ATOM 987 O O . ARG A 1 123 ? -13.742 -8.459 37.408 1.00 69.31 123 ARG A O 1
ATOM 994 N N . LEU A 1 124 ? -13.207 -6.296 37.083 1.00 58.66 124 LEU A N 1
ATOM 995 C CA . LEU A 1 124 ? -12.529 -6.032 38.356 1.00 58.66 124 LEU A CA 1
ATOM 996 C C . LEU A 1 124 ? -13.379 -5.189 39.329 1.00 58.66 124 LEU A C 1
ATOM 998 O O . LEU A 1 124 ? -12.871 -4.782 40.369 1.00 58.66 124 LEU A O 1
ATOM 1002 N N . LYS A 1 125 ? -14.629 -4.882 38.971 1.00 52.38 125 LYS A N 1
ATOM 1003 C CA . LYS A 1 125 ? -15.624 -4.203 39.810 1.00 52.38 125 LYS A CA 1
ATOM 1004 C C . LYS A 1 125 ? -16.748 -5.170 40.128 1.00 52.38 125 LYS A C 1
ATOM 1006 O O . LYS A 1 125 ? -17.300 -5.028 41.234 1.00 52.38 125 LYS A O 1
#